Protein AF-A0A924QTZ5-F1 (afdb_monomer_lite)

Structure (mmCIF, N/CA/C/O backbone):
data_AF-A0A924QTZ5-F1
#
_entry.id   AF-A0A924QTZ5-F1
#
loop_
_atom_site.group_PDB
_atom_site.id
_atom_site.type_symbol
_atom_site.label_atom_id
_atom_site.label_alt_id
_atom_site.label_comp_id
_atom_site.label_asym_id
_atom_site.label_entity_id
_atom_site.label_seq_id
_atom_site.pdbx_PDB_ins_code
_atom_site.Cartn_x
_atom_site.Cartn_y
_atom_site.Cartn_z
_atom_site.occupancy
_atom_site.B_iso_or_equiv
_atom_site.auth_seq_id
_atom_site.auth_comp_id
_atom_site.auth_asym_id
_atom_site.auth_atom_id
_atom_site.pdbx_PDB_model_num
ATOM 1 N N . MET A 1 1 ? -1.347 14.045 -10.871 1.00 53.84 1 MET A N 1
ATOM 2 C CA . MET A 1 1 ? -0.012 13.520 -11.256 1.00 53.84 1 MET A CA 1
ATOM 3 C C . MET A 1 1 ? -0.160 12.417 -12.298 1.00 53.84 1 MET A C 1
ATOM 5 O O . MET A 1 1 ? -1.041 11.587 -12.145 1.00 53.84 1 MET A O 1
ATOM 9 N N . LYS A 1 2 ? 0.672 12.400 -13.352 1.00 69.69 2 LYS A N 1
ATOM 10 C CA . LYS A 1 2 ? 0.472 11.559 -14.556 1.00 69.69 2 LYS A CA 1
ATOM 11 C C . LYS A 1 2 ? 0.825 10.064 -14.384 1.00 69.69 2 LYS A C 1
ATOM 13 O O . LYS A 1 2 ? 0.527 9.287 -15.282 1.00 69.69 2 LYS A O 1
ATOM 18 N N . TYR A 1 3 ? 1.448 9.663 -13.266 1.00 88.00 3 TYR A N 1
ATOM 19 C CA . TYR A 1 3 ? 2.108 8.350 -13.149 1.00 88.00 3 TYR A CA 1
ATOM 20 C C . TYR A 1 3 ? 1.499 7.350 -12.149 1.00 88.00 3 TYR A C 1
ATOM 22 O O . TYR A 1 3 ? 2.017 6.245 -11.990 1.00 88.00 3 TYR A O 1
ATOM 30 N N . ALA A 1 4 ? 0.407 7.708 -11.468 1.00 91.81 4 ALA A N 1
ATOM 31 C CA . ALA A 1 4 ? -0.133 6.894 -10.376 1.00 91.81 4 ALA A CA 1
ATOM 32 C C . ALA A 1 4 ? -0.561 5.483 -10.834 1.00 91.81 4 ALA A C 1
ATOM 34 O O . ALA A 1 4 ? -0.272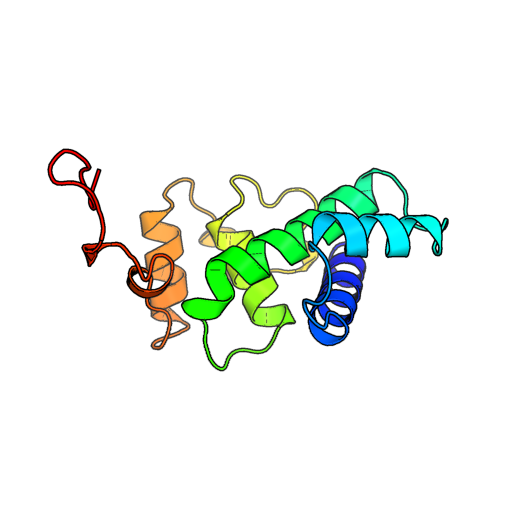 4.498 -10.155 1.00 91.81 4 ALA A O 1
ATOM 35 N N . HIS A 1 5 ? -1.153 5.364 -12.029 1.00 94.62 5 HIS A N 1
ATOM 36 C CA . HIS A 1 5 ? -1.505 4.068 -12.620 1.00 94.62 5 HIS A CA 1
ATOM 37 C C . HIS A 1 5 ? -0.277 3.209 -12.950 1.00 94.62 5 HIS A C 1
ATOM 39 O O . HIS A 1 5 ? -0.320 1.995 -12.767 1.00 94.62 5 HIS A O 1
ATOM 45 N N . GLN A 1 6 ? 0.835 3.805 -13.395 1.00 95.19 6 GLN A N 1
ATOM 46 C CA . GLN A 1 6 ? 2.077 3.070 -13.656 1.00 95.19 6 GLN A CA 1
ATOM 47 C C . GLN A 1 6 ? 2.694 2.542 -12.357 1.00 95.19 6 GLN A C 1
ATOM 49 O O . GLN A 1 6 ? 3.236 1.433 -12.346 1.00 95.19 6 GLN A O 1
ATOM 54 N N . TYR A 1 7 ? 2.602 3.309 -11.265 1.00 95.81 7 TYR A N 1
ATOM 55 C CA . TYR A 1 7 ? 3.030 2.851 -9.942 1.00 95.81 7 TYR A CA 1
ATOM 56 C C . TYR A 1 7 ? 2.182 1.673 -9.471 1.00 95.81 7 TYR A C 1
ATOM 58 O O . TYR A 1 7 ? 2.744 0.654 -9.076 1.00 95.81 7 TYR A O 1
ATOM 66 N N . LEU A 1 8 ? 0.855 1.779 -9.601 1.00 97.31 8 LEU A N 1
ATOM 67 C CA . LEU A 1 8 ? -0.088 0.714 -9.256 1.00 97.31 8 LEU A CA 1
ATOM 68 C C . LEU A 1 8 ? 0.167 -0.558 -10.068 1.00 97.31 8 LEU A C 1
ATOM 70 O O . LEU A 1 8 ? 0.307 -1.635 -9.494 1.00 97.31 8 LEU A O 1
ATOM 74 N N . SER A 1 9 ? 0.295 -0.432 -11.388 1.00 97.56 9 SER A N 1
ATOM 75 C CA . SER A 1 9 ? 0.571 -1.562 -12.279 1.00 97.56 9 SER A CA 1
ATOM 76 C C . SER A 1 9 ? 1.917 -2.220 -11.960 1.00 97.56 9 SER A C 1
ATOM 78 O O . SER A 1 9 ? 1.999 -3.442 -11.859 1.00 97.56 9 SER A O 1
ATOM 80 N N . THR A 1 10 ? 2.969 -1.426 -11.721 1.00 98.00 10 THR A N 1
ATOM 81 C CA . THR A 1 10 ? 4.281 -1.977 -11.352 1.00 98.00 10 THR A CA 1
ATOM 82 C C . THR A 1 10 ? 4.221 -2.694 -10.002 1.00 98.00 10 THR A C 1
ATOM 84 O O . THR A 1 10 ? 4.714 -3.812 -9.899 1.00 98.00 10 THR A O 1
ATOM 87 N N . ALA A 1 11 ? 3.609 -2.086 -8.982 1.00 98.38 11 ALA A N 1
ATOM 88 C CA . ALA A 1 11 ? 3.463 -2.700 -7.663 1.00 98.38 11 ALA A CA 1
ATOM 89 C C . ALA A 1 11 ? 2.651 -4.001 -7.728 1.00 98.38 11 ALA A C 1
ATOM 91 O O . ALA A 1 11 ? 3.064 -5.003 -7.156 1.00 98.38 11 ALA A O 1
ATOM 92 N N . THR A 1 12 ? 1.560 -4.011 -8.499 1.00 98.44 12 THR A N 1
ATOM 93 C CA . THR A 1 12 ? 0.728 -5.201 -8.729 1.00 98.44 12 THR A CA 1
ATOM 94 C C . THR A 1 12 ? 1.553 -6.345 -9.314 1.00 98.44 12 THR A C 1
ATOM 96 O O . THR A 1 12 ? 1.560 -7.441 -8.762 1.00 98.44 12 THR A O 1
ATOM 99 N N . ASN A 1 13 ? 2.324 -6.080 -10.374 1.00 98.38 13 ASN A N 1
ATOM 100 C CA . ASN A 1 13 ? 3.187 -7.092 -10.989 1.00 98.38 13 ASN A CA 1
ATOM 101 C C . ASN A 1 13 ? 4.253 -7.616 -10.017 1.00 98.38 13 ASN A C 1
ATOM 103 O O . ASN A 1 13 ? 4.540 -8.809 -10.006 1.00 98.38 13 ASN A O 1
ATOM 107 N N . LEU A 1 14 ? 4.830 -6.733 -9.197 1.00 98.38 14 LEU A N 1
ATOM 108 C CA . LEU A 1 14 ? 5.825 -7.109 -8.192 1.00 98.38 14 LEU A CA 1
ATOM 109 C C . LEU A 1 14 ? 5.232 -7.987 -7.091 1.00 98.38 14 LEU A C 1
ATOM 111 O O . LEU A 1 14 ? 5.860 -8.964 -6.709 1.00 98.38 14 LEU A O 1
ATOM 115 N N . ILE A 1 15 ? 4.034 -7.665 -6.602 1.00 98.12 15 ILE A N 1
ATOM 116 C CA . ILE A 1 15 ? 3.330 -8.466 -5.592 1.00 98.12 15 ILE A CA 1
ATOM 117 C C . ILE A 1 15 ? 2.986 -9.851 -6.144 1.00 98.12 15 ILE A C 1
ATOM 119 O O . ILE A 1 15 ? 3.208 -10.844 -5.461 1.00 98.12 15 ILE A O 1
ATOM 123 N N . VAL A 1 16 ? 2.487 -9.926 -7.383 1.00 97.50 16 VAL A N 1
ATOM 124 C CA . VAL A 1 16 ? 2.145 -11.200 -8.039 1.00 97.50 16 VAL A CA 1
ATOM 125 C C . VAL A 1 16 ? 3.387 -12.066 -8.276 1.00 97.50 16 VAL A C 1
ATOM 127 O O . VAL A 1 16 ? 3.316 -13.284 -8.156 1.00 97.50 16 VAL A O 1
ATOM 130 N N . ALA A 1 17 ? 4.526 -11.453 -8.607 1.00 97.69 17 ALA A N 1
ATOM 131 C CA . ALA A 1 17 ? 5.776 -12.163 -8.876 1.00 97.69 17 ALA A CA 1
ATOM 132 C C . ALA A 1 17 ? 6.612 -12.471 -7.619 1.00 97.69 17 ALA A C 1
ATOM 134 O O . ALA A 1 17 ? 7.629 -13.157 -7.725 1.00 97.69 17 ALA A O 1
ATOM 135 N N . TYR A 1 18 ? 6.251 -11.933 -6.453 1.00 97.81 18 TYR A N 1
ATOM 136 C CA . TYR A 1 18 ? 7.016 -12.113 -5.224 1.00 97.81 18 TYR A CA 1
ATOM 137 C C . TYR A 1 18 ? 6.682 -13.449 -4.556 1.00 97.81 18 TYR A C 1
ATOM 139 O O . TYR A 1 18 ? 5.545 -13.704 -4.170 1.00 97.81 18 TYR A O 1
ATOM 147 N N . ASP A 1 19 ? 7.701 -14.286 -4.378 1.00 96.06 19 ASP A N 1
ATOM 148 C CA . ASP A 1 19 ? 7.580 -15.652 -3.855 1.00 96.06 19 ASP A CA 1
ATOM 149 C C . ASP A 1 19 ? 7.856 -15.777 -2.345 1.00 96.06 19 ASP A C 1
ATOM 151 O O . ASP A 1 19 ? 7.762 -16.864 -1.780 1.00 96.06 19 ASP A O 1
ATOM 155 N N . GLY A 1 20 ? 8.219 -14.678 -1.677 1.00 95.38 20 GLY A N 1
ATOM 156 C CA . GLY A 1 20 ? 8.520 -14.675 -0.245 1.00 95.38 20 GLY A CA 1
ATOM 157 C C . GLY A 1 20 ? 9.869 -15.288 0.150 1.00 95.38 20 GLY A C 1
ATOM 158 O O . GLY A 1 20 ? 10.169 -15.340 1.342 1.00 95.38 20 GLY A O 1
ATOM 159 N N . THR A 1 21 ? 10.714 -15.713 -0.797 1.00 97.06 21 THR A N 1
ATOM 160 C CA . THR A 1 21 ? 12.004 -16.378 -0.498 1.00 97.06 21 THR A CA 1
ATOM 161 C C . THR A 1 21 ? 13.039 -15.454 0.148 1.00 97.06 21 THR A C 1
ATOM 163 O O . THR A 1 21 ? 13.971 -15.911 0.812 1.00 97.06 21 THR A O 1
ATOM 166 N N . MET A 1 22 ? 12.881 -14.141 -0.018 1.00 97.31 22 MET A N 1
ATOM 167 C CA . MET A 1 22 ? 13.714 -13.121 0.613 1.00 97.31 22 MET A CA 1
ATOM 168 C C . MET A 1 22 ? 12.870 -11.958 1.122 1.00 97.31 22 MET A C 1
ATOM 170 O O . MET A 1 22 ? 11.772 -11.755 0.612 1.00 97.31 22 MET A O 1
ATOM 174 N N . PRO A 1 23 ? 13.371 -11.125 2.054 1.00 97.38 23 PRO A N 1
ATOM 175 C CA . PRO A 1 23 ? 12.638 -9.951 2.517 1.00 97.38 23 PRO A CA 1
ATOM 176 C C . PRO A 1 23 ? 12.207 -9.037 1.362 1.00 97.38 23 PRO A C 1
ATOM 178 O O . PRO A 1 23 ? 13.000 -8.758 0.459 1.00 97.38 23 PRO A O 1
ATOM 181 N N . LEU A 1 24 ? 10.976 -8.518 1.424 1.00 97.25 24 LEU A N 1
ATOM 182 C CA . LEU A 1 24 ? 10.401 -7.643 0.394 1.00 97.25 24 LEU A CA 1
ATOM 183 C C . LEU A 1 24 ? 11.319 -6.456 0.057 1.00 97.25 24 LEU A C 1
ATOM 185 O O . LEU A 1 24 ? 11.504 -6.118 -1.108 1.00 97.25 24 LEU A O 1
ATOM 189 N N . SER A 1 25 ? 11.951 -5.847 1.063 1.00 96.88 25 SER A N 1
ATOM 190 C CA . SER A 1 25 ? 12.898 -4.740 0.874 1.00 96.88 25 SER A CA 1
ATOM 191 C C . SER A 1 25 ? 14.094 -5.123 -0.005 1.00 96.88 25 SER A C 1
ATOM 193 O O . SER A 1 25 ? 14.513 -4.335 -0.858 1.00 96.88 25 SER A O 1
ATOM 195 N N . ASN A 1 26 ? 14.618 -6.342 0.153 1.00 98.12 26 ASN A N 1
ATOM 196 C CA . ASN A 1 26 ? 15.719 -6.863 -0.652 1.00 98.12 26 ASN A CA 1
ATOM 197 C C . ASN A 1 26 ? 15.256 -7.171 -2.077 1.00 98.12 26 ASN A C 1
ATOM 199 O O . ASN A 1 26 ? 15.944 -6.788 -3.025 1.00 98.12 26 ASN A O 1
ATOM 203 N N . TYR A 1 27 ? 14.081 -7.785 -2.224 1.00 98.50 27 TYR A N 1
ATOM 204 C CA . TYR A 1 27 ? 13.461 -8.047 -3.523 1.00 98.50 27 TYR A CA 1
ATOM 205 C C . TYR A 1 27 ? 13.268 -6.752 -4.329 1.00 98.50 27 TYR A C 1
ATOM 207 O O . TYR A 1 27 ? 13.762 -6.629 -5.453 1.00 98.50 27 TYR A O 1
ATOM 215 N N . LEU A 1 28 ? 12.656 -5.730 -3.722 1.00 98.31 28 LEU A N 1
ATOM 216 C CA . LEU A 1 28 ? 12.446 -4.424 -4.353 1.00 98.31 28 LEU A CA 1
ATOM 217 C C . LEU A 1 28 ? 13.774 -3.748 -4.717 1.00 98.31 28 LEU A C 1
ATOM 219 O O . LEU A 1 28 ? 13.921 -3.207 -5.817 1.00 98.31 28 LEU A O 1
ATOM 223 N N . LYS A 1 29 ? 14.774 -3.812 -3.829 1.00 98.06 29 LYS A N 1
ATOM 224 C CA . LYS A 1 29 ? 16.116 -3.276 -4.097 1.00 98.06 29 LYS A CA 1
ATOM 225 C C . LYS A 1 29 ? 16.750 -3.933 -5.326 1.00 98.06 29 LYS A C 1
ATOM 227 O O . LYS A 1 29 ? 17.302 -3.217 -6.163 1.00 98.06 29 LYS A O 1
ATOM 232 N N . GLN A 1 30 ? 16.666 -5.259 -5.450 1.00 98.06 30 GLN A N 1
ATOM 233 C CA . GLN A 1 30 ? 17.180 -5.989 -6.614 1.00 98.06 30 GLN A CA 1
ATOM 234 C C . GLN A 1 30 ? 16.417 -5.617 -7.890 1.00 98.06 30 GLN A C 1
ATOM 236 O O . GLN A 1 30 ? 17.042 -5.294 -8.903 1.00 98.06 30 GLN A O 1
ATOM 241 N N . TYR A 1 31 ? 15.084 -5.547 -7.825 1.00 98.25 31 TYR A N 1
ATOM 242 C CA . TYR A 1 31 ? 14.257 -5.145 -8.961 1.00 98.25 31 TYR A CA 1
ATOM 243 C C . TYR A 1 31 ? 14.623 -3.746 -9.482 1.00 98.25 31 TYR A C 1
ATOM 245 O O . TYR A 1 31 ? 14.877 -3.575 -10.677 1.00 98.25 31 TYR A O 1
ATOM 253 N N . PHE A 1 32 ? 14.729 -2.742 -8.605 1.00 98.38 32 PHE A N 1
ATOM 254 C CA . PHE A 1 32 ? 15.110 -1.384 -9.017 1.00 98.38 32 PHE A CA 1
ATOM 255 C C . PHE A 1 32 ? 16.570 -1.282 -9.472 1.00 98.38 32 PHE A C 1
ATOM 257 O O . PHE A 1 32 ? 16.904 -0.425 -10.293 1.00 98.38 32 PHE A O 1
ATOM 264 N N . ALA A 1 33 ? 17.455 -2.144 -8.963 1.00 97.94 33 ALA A N 1
ATOM 265 C CA . ALA A 1 33 ? 18.828 -2.214 -9.441 1.00 97.94 33 ALA A CA 1
ATOM 266 C C . ALA A 1 33 ? 18.901 -2.729 -10.886 1.00 97.94 33 ALA A C 1
ATOM 268 O O . ALA A 1 33 ? 19.688 -2.173 -11.655 1.00 97.94 33 ALA A O 1
ATOM 269 N N . ALA A 1 34 ? 18.071 -3.708 -11.256 1.00 97.81 34 ALA A N 1
ATOM 270 C CA . ALA A 1 34 ? 17.965 -4.218 -12.624 1.00 97.81 34 ALA A CA 1
ATOM 271 C C . ALA A 1 34 ? 17.236 -3.242 -13.572 1.00 97.81 34 ALA A C 1
ATOM 273 O O . ALA A 1 34 ? 17.581 -3.141 -14.746 1.00 97.81 34 ALA A O 1
ATOM 274 N N . HIS A 1 35 ? 16.279 -2.457 -13.065 1.00 97.38 35 HIS A N 1
ATOM 275 C CA . HIS A 1 35 ? 15.447 -1.556 -13.869 1.00 97.38 35 HIS A CA 1
ATOM 276 C C . HIS A 1 35 ? 15.765 -0.078 -13.598 1.00 97.38 35 HIS A C 1
ATOM 278 O O . HIS A 1 35 ? 15.049 0.618 -12.875 1.00 97.38 35 HIS A O 1
ATOM 284 N N . LYS A 1 36 ? 16.822 0.446 -14.232 1.00 95.12 36 LYS A N 1
ATOM 285 C CA . LYS A 1 36 ? 17.315 1.821 -14.000 1.00 95.12 36 LYS A CA 1
ATOM 286 C C . LYS A 1 36 ? 16.361 2.951 -14.420 1.00 95.12 36 LYS A C 1
ATOM 288 O O . LYS A 1 36 ? 16.619 4.097 -14.073 1.00 95.12 36 LYS A O 1
ATOM 293 N N . LYS A 1 37 ? 15.256 2.640 -15.111 1.00 95.50 37 LYS A N 1
ATOM 294 C CA . LYS A 1 37 ? 14.232 3.613 -15.535 1.00 95.50 37 LYS A CA 1
ATOM 295 C C . LYS A 1 37 ? 13.487 4.283 -14.374 1.00 95.50 37 LYS A C 1
ATOM 297 O O . LYS A 1 37 ? 12.948 5.364 -14.558 1.00 95.50 37 LYS A O 1
ATOM 302 N N . TYR A 1 38 ? 13.435 3.642 -13.204 1.00 96.19 38 TYR A N 1
ATOM 303 C CA . TYR A 1 38 ? 12.693 4.157 -12.054 1.00 96.19 38 TYR A CA 1
ATOM 304 C C . TYR A 1 38 ? 13.520 5.194 -11.292 1.00 96.19 38 TYR A C 1
ATOM 306 O O . TYR A 1 38 ? 14.576 4.865 -10.729 1.00 96.19 38 TYR A O 1
ATOM 314 N N . GLY A 1 39 ? 13.018 6.428 -11.241 1.00 95.88 39 GLY A N 1
ATOM 315 C CA . GLY A 1 39 ? 13.586 7.509 -10.439 1.00 95.88 39 GLY A CA 1
ATOM 316 C C . GLY A 1 39 ? 13.290 7.347 -8.944 1.00 95.88 39 GLY A C 1
ATOM 317 O O . GLY A 1 39 ? 12.555 6.451 -8.529 1.00 95.88 39 GLY A O 1
ATOM 318 N N . GLY A 1 40 ? 13.846 8.228 -8.107 1.00 95.75 40 GLY A N 1
ATOM 319 C CA . GLY A 1 40 ? 13.640 8.171 -6.650 1.00 95.75 40 GLY A CA 1
ATOM 320 C C . GLY A 1 40 ? 12.163 8.246 -6.242 1.00 95.75 40 GLY A C 1
ATOM 321 O O . GLY A 1 40 ? 11.723 7.482 -5.383 1.00 95.75 40 GLY A O 1
ATOM 322 N N . LYS A 1 41 ? 11.383 9.104 -6.914 1.00 93.44 41 LYS A N 1
ATOM 323 C CA . LYS A 1 41 ? 9.938 9.253 -6.684 1.00 93.44 41 LYS A CA 1
ATOM 324 C C . LYS A 1 41 ? 9.167 7.976 -7.033 1.00 93.44 41 LYS A C 1
ATOM 326 O O . LYS A 1 41 ? 8.372 7.510 -6.223 1.00 93.44 41 LYS A O 1
ATOM 331 N N . ASP A 1 42 ? 9.467 7.364 -8.177 1.00 95.62 42 ASP A N 1
ATOM 332 C CA . ASP A 1 42 ? 8.813 6.123 -8.608 1.00 95.62 42 ASP A CA 1
ATOM 333 C C . ASP A 1 42 ? 9.084 4.990 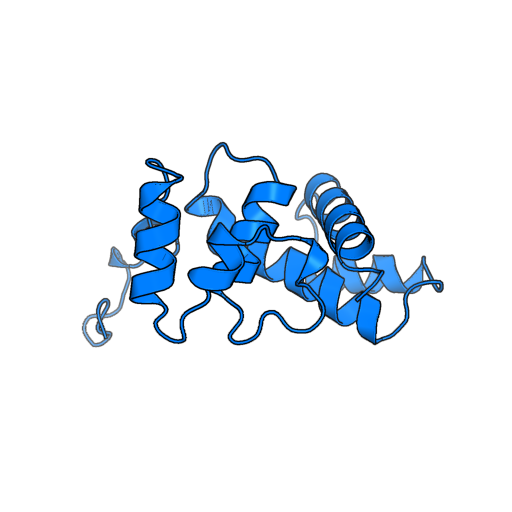-7.619 1.00 95.62 42 ASP A C 1
ATOM 335 O O . ASP A 1 42 ? 8.160 4.319 -7.168 1.00 95.62 42 ASP A O 1
ATOM 339 N N . ARG A 1 43 ? 10.353 4.816 -7.222 1.00 97.12 43 ARG A N 1
ATOM 340 C CA . ARG A 1 43 ? 10.750 3.790 -6.246 1.00 97.12 43 ARG A CA 1
ATOM 341 C C . ARG A 1 43 ? 10.031 3.981 -4.917 1.00 97.12 43 ARG A C 1
ATOM 343 O O . ARG A 1 43 ? 9.589 2.991 -4.338 1.00 97.12 43 ARG A O 1
ATOM 350 N N . LYS A 1 44 ? 9.888 5.229 -4.454 1.00 95.62 44 LYS A N 1
ATOM 351 C CA . LYS A 1 44 ? 9.146 5.563 -3.231 1.00 95.62 44 LYS A CA 1
ATOM 352 C C . LYS A 1 44 ? 7.681 5.134 -3.342 1.00 95.62 44 LYS A C 1
ATOM 354 O O . LYS A 1 44 ? 7.224 4.390 -2.481 1.00 95.62 44 LYS A O 1
ATOM 359 N N . HIS A 1 45 ? 6.966 5.537 -4.395 1.00 95.56 45 HIS A N 1
ATOM 360 C CA . HIS A 1 45 ? 5.547 5.188 -4.553 1.00 95.56 45 HIS A CA 1
ATOM 361 C C . HIS A 1 45 ? 5.319 3.690 -4.766 1.00 95.56 45 HIS A C 1
ATOM 363 O O . HIS A 1 45 ? 4.447 3.118 -4.123 1.00 95.56 45 HIS A O 1
ATOM 369 N N . ILE A 1 46 ? 6.123 3.035 -5.609 1.00 97.62 46 ILE A N 1
ATOM 370 C CA . ILE A 1 46 ? 5.998 1.593 -5.864 1.00 97.62 46 ILE A CA 1
ATOM 371 C C . ILE A 1 46 ? 6.262 0.800 -4.579 1.00 97.62 46 ILE A C 1
ATOM 373 O O . ILE A 1 46 ? 5.478 -0.076 -4.230 1.00 97.62 46 ILE A O 1
ATOM 377 N N . SER A 1 47 ? 7.326 1.135 -3.838 1.00 97.88 47 SER A N 1
ATOM 378 C CA . SER A 1 47 ? 7.629 0.459 -2.567 1.00 97.88 47 SER A CA 1
ATOM 379 C C . SER A 1 47 ? 6.531 0.683 -1.533 1.00 97.88 47 SER A C 1
ATOM 381 O O . SER A 1 47 ? 6.164 -0.248 -0.822 1.00 97.88 47 SER A O 1
ATOM 383 N N . HIS A 1 48 ? 5.987 1.902 -1.473 1.00 96.69 48 HIS A N 1
ATOM 384 C CA . HIS A 1 48 ? 4.863 2.236 -0.603 1.00 96.69 48 HIS A CA 1
ATOM 385 C C . HIS A 1 48 ? 3.614 1.415 -0.940 1.00 96.69 48 HIS A C 1
ATOM 387 O O . HIS A 1 48 ? 2.993 0.857 -0.044 1.00 96.69 48 HIS A O 1
ATOM 393 N N . PHE A 1 49 ? 3.288 1.263 -2.225 1.00 97.56 49 PHE A N 1
ATOM 394 C CA . PHE A 1 49 ? 2.153 0.454 -2.681 1.00 97.56 49 PHE A CA 1
ATOM 395 C C . PHE A 1 49 ? 2.322 -1.027 -2.325 1.00 97.56 49 PHE A C 1
ATOM 397 O O . PHE A 1 49 ? 1.385 -1.646 -1.822 1.00 97.56 49 PHE A O 1
ATOM 404 N N . CYS A 1 50 ? 3.528 -1.578 -2.496 1.00 98.19 50 CYS A N 1
ATOM 405 C CA . CYS A 1 50 ? 3.825 -2.931 -2.030 1.00 98.19 50 CYS A CA 1
ATOM 406 C C . CYS A 1 50 ? 3.663 -3.053 -0.507 1.00 98.19 50 CYS A C 1
ATOM 408 O O . CYS A 1 50 ? 3.085 -4.021 -0.022 1.00 98.19 50 CYS A O 1
ATOM 410 N N . PHE A 1 51 ? 4.141 -2.066 0.254 1.00 96.31 51 PHE A N 1
ATOM 411 C CA . PHE A 1 51 ? 4.043 -2.072 1.712 1.00 96.31 51 PHE A CA 1
ATOM 412 C C . PHE A 1 51 ? 2.589 -2.058 2.207 1.00 96.31 51 PHE A C 1
ATOM 414 O O . PHE A 1 51 ? 2.226 -2.891 3.038 1.00 96.31 51 PHE A O 1
ATOM 421 N N . VAL A 1 52 ? 1.743 -1.160 1.690 1.00 95.31 52 VAL A N 1
ATOM 422 C CA . V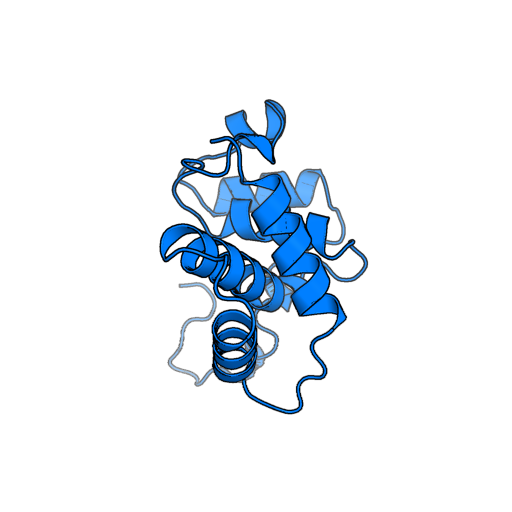AL A 1 52 ? 0.337 -1.076 2.131 1.00 95.31 52 VAL A CA 1
ATOM 423 C C . VAL A 1 52 ? -0.473 -2.314 1.746 1.00 95.31 52 VAL A C 1
ATOM 425 O O . VAL A 1 52 ? -1.342 -2.716 2.516 1.00 95.31 52 VAL A O 1
ATOM 428 N N . TYR A 1 53 ? -0.147 -2.976 0.628 1.00 96.56 53 TYR A N 1
ATOM 429 C CA . TYR A 1 53 ? -0.750 -4.263 0.271 1.00 96.56 53 TYR A CA 1
ATOM 430 C C . TYR A 1 53 ? -0.492 -5.326 1.346 1.00 96.56 53 TYR A C 1
ATOM 432 O O . TYR A 1 53 ? -1.434 -5.904 1.885 1.00 96.56 53 TYR A O 1
ATOM 440 N N . TYR A 1 54 ? 0.768 -5.563 1.723 1.00 93.56 54 TYR A N 1
ATOM 441 C CA . TYR A 1 54 ? 1.076 -6.577 2.742 1.00 93.56 54 TYR A CA 1
ATOM 442 C C . TYR A 1 54 ? 0.567 -6.194 4.132 1.00 93.56 54 TYR A C 1
ATOM 444 O O . TYR A 1 54 ? 0.328 -7.074 4.953 1.00 93.56 54 TYR A O 1
ATOM 452 N N . ARG A 1 55 ? 0.350 -4.900 4.391 1.00 90.50 55 ARG A N 1
ATOM 453 C CA . ARG A 1 55 ? -0.240 -4.422 5.644 1.00 90.50 55 ARG A CA 1
ATOM 454 C C . ARG A 1 55 ? -1.735 -4.733 5.768 1.00 90.50 55 ARG A C 1
ATOM 456 O O . ARG A 1 55 ? -2.201 -4.888 6.889 1.00 90.50 55 ARG A O 1
ATOM 463 N N . LEU A 1 56 ? -2.482 -4.782 4.661 1.00 91.44 56 LEU A N 1
ATOM 464 C CA . LEU A 1 56 ? -3.953 -4.850 4.688 1.00 91.44 56 LEU A CA 1
ATOM 465 C C . LEU A 1 56 ? -4.563 -6.049 3.963 1.00 91.44 56 LEU A C 1
ATOM 467 O O . LEU A 1 56 ? -5.742 -6.330 4.159 1.00 91.44 56 LEU A O 1
ATOM 471 N N . SER A 1 57 ? -3.783 -6.776 3.164 1.00 90.62 57 SER A N 1
ATOM 472 C CA . SER A 1 57 ? -4.264 -7.924 2.382 1.00 90.62 57 SER A CA 1
ATOM 473 C C . SER A 1 57 ? -4.980 -8.980 3.227 1.00 90.62 57 SER A C 1
ATOM 475 O O . SER A 1 57 ? -6.005 -9.492 2.790 1.00 90.62 57 SER A O 1
ATOM 477 N N . SER A 1 58 ? -4.540 -9.238 4.466 1.00 89.19 58 SER A N 1
ATOM 478 C CA . SER A 1 58 ? -5.212 -10.187 5.373 1.00 89.19 58 SER A CA 1
ATOM 479 C C . SER A 1 58 ? -6.637 -9.772 5.764 1.00 89.19 58 SER A C 1
ATOM 481 O O . SER A 1 58 ? -7.461 -10.625 6.100 1.00 89.19 58 SER A O 1
ATOM 483 N N . ALA A 1 59 ? -6.937 -8.473 5.728 1.00 89.75 59 ALA A N 1
ATOM 484 C CA . ALA A 1 59 ? -8.256 -7.909 6.006 1.00 89.75 59 ALA A CA 1
ATOM 485 C C . ALA A 1 59 ? -9.122 -7.729 4.763 1.00 89.75 59 ALA A C 1
ATOM 487 O O . ALA A 1 59 ? -10.317 -7.478 4.891 1.00 89.75 59 ALA A O 1
ATOM 488 N N . LEU A 1 60 ? -8.537 -7.885 3.578 1.00 89.88 60 LEU A N 1
ATOM 489 C CA . LEU A 1 60 ? -9.171 -7.682 2.276 1.00 89.88 60 LEU A CA 1
ATOM 490 C C . LEU A 1 60 ? -9.113 -8.965 1.430 1.00 89.88 60 LEU A C 1
ATOM 492 O O . LEU A 1 60 ? -9.001 -8.921 0.205 1.00 89.88 60 LEU A O 1
ATOM 496 N N . ASN A 1 61 ? -9.179 -10.123 2.093 1.00 84.00 61 ASN A N 1
ATOM 497 C CA . ASN A 1 61 ? -9.110 -11.426 1.438 1.00 84.00 61 ASN A CA 1
ATOM 498 C C . ASN A 1 61 ? -10.184 -11.555 0.347 1.00 84.00 61 ASN A C 1
ATOM 500 O O . ASN A 1 61 ? -11.374 -11.358 0.596 1.00 84.00 61 ASN A O 1
ATOM 504 N N . GLY A 1 62 ? -9.750 -11.938 -0.855 1.00 86.62 62 GLY A N 1
ATOM 505 C CA . GLY A 1 62 ? -10.620 -12.149 -2.015 1.00 86.62 62 GLY A CA 1
ATOM 506 C C . GLY A 1 62 ? -10.735 -10.956 -2.966 1.00 86.62 62 GLY A C 1
ATOM 507 O O . GLY A 1 62 ? -11.319 -11.122 -4.034 1.00 86.62 62 GLY A O 1
ATOM 508 N N . LEU A 1 63 ? -10.165 -9.793 -2.632 1.00 92.81 63 LEU A N 1
ATOM 509 C CA . LEU A 1 63 ? -10.064 -8.670 -3.568 1.00 92.81 63 LEU A CA 1
ATOM 510 C C . LEU A 1 63 ? -8.868 -8.818 -4.510 1.00 92.81 63 LEU A C 1
ATOM 512 O O . LEU A 1 63 ? -7.8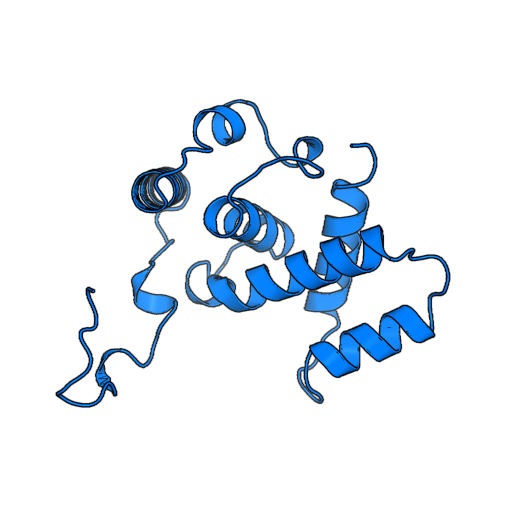83 -9.501 -4.210 1.00 92.81 63 LEU A O 1
ATOM 516 N N . ALA A 1 64 ? -8.941 -8.138 -5.654 1.00 95.12 64 ALA A N 1
ATOM 517 C CA . ALA A 1 64 ? -7.808 -8.048 -6.562 1.00 95.12 64 ALA A CA 1
ATOM 518 C C . ALA A 1 64 ? -6.635 -7.298 -5.902 1.00 95.12 64 ALA A C 1
ATOM 520 O O . ALA A 1 64 ? -6.807 -6.485 -4.988 1.00 95.12 64 ALA A O 1
ATOM 521 N N . VAL A 1 65 ? -5.412 -7.572 -6.361 1.00 96.94 65 VAL A N 1
ATOM 522 C CA . VAL A 1 65 ? -4.196 -6.967 -5.792 1.00 96.94 65 VAL A CA 1
ATOM 523 C C . VAL A 1 65 ? -4.217 -5.445 -5.934 1.00 96.94 65 VAL A C 1
ATOM 525 O O . VAL A 1 65 ? -3.892 -4.732 -4.988 1.00 96.94 65 VAL A O 1
ATOM 528 N N . ASP A 1 66 ? -4.620 -4.937 -7.094 1.00 96.62 66 ASP A N 1
ATOM 529 C CA . ASP A 1 66 ? -4.677 -3.504 -7.374 1.00 96.62 66 ASP A CA 1
ATOM 530 C C . ASP A 1 66 ? -5.757 -2.790 -6.548 1.00 96.62 66 ASP A C 1
ATOM 532 O O . ASP A 1 66 ? -5.515 -1.701 -6.025 1.00 96.62 66 ASP A O 1
ATOM 536 N N . GLU A 1 67 ? -6.915 -3.420 -6.368 1.00 95.56 67 GLU A N 1
ATOM 537 C CA . GLU A 1 67 ? -7.984 -2.953 -5.484 1.00 95.56 67 GLU A CA 1
ATOM 538 C C . GLU A 1 67 ? -7.525 -2.911 -4.020 1.00 95.56 67 GLU A C 1
ATOM 540 O O . GLU A 1 67 ? -7.665 -1.886 -3.350 1.00 95.56 67 GLU A O 1
ATOM 545 N N . THR A 1 68 ? -6.859 -3.970 -3.557 1.00 96.00 68 THR A N 1
ATOM 546 C CA . THR A 1 68 ? -6.254 -4.034 -2.218 1.00 96.00 68 THR A CA 1
ATOM 547 C C . THR A 1 68 ? -5.234 -2.912 -2.009 1.00 96.00 68 THR A C 1
ATOM 549 O O . THR A 1 68 ? -5.229 -2.266 -0.959 1.00 96.00 68 THR A O 1
ATOM 552 N N . ILE A 1 69 ? -4.389 -2.630 -3.010 1.00 97.06 69 ILE A N 1
ATOM 553 C CA . ILE A 1 69 ? -3.441 -1.507 -2.958 1.00 97.06 69 ILE A CA 1
ATOM 554 C C . ILE A 1 69 ? -4.194 -0.179 -2.854 1.00 97.06 69 ILE A C 1
ATOM 556 O O . ILE A 1 69 ? -3.830 0.636 -2.011 1.00 97.06 69 ILE A O 1
ATOM 560 N N . LYS A 1 70 ? -5.228 0.060 -3.672 1.00 95.94 70 LYS A N 1
ATOM 561 C CA . LYS A 1 70 ? -6.002 1.316 -3.633 1.00 95.94 70 LYS A CA 1
ATOM 562 C C . LYS A 1 70 ? -6.636 1.544 -2.263 1.00 95.94 70 LYS A C 1
ATOM 564 O O . LYS A 1 70 ? -6.452 2.618 -1.693 1.00 95.94 70 LYS A O 1
ATOM 569 N N . ILE A 1 71 ? -7.305 0.531 -1.711 1.00 95.56 71 ILE A N 1
ATOM 570 C CA . ILE A 1 71 ? -7.885 0.596 -0.362 1.00 95.56 71 ILE A CA 1
ATOM 571 C C . ILE A 1 71 ? -6.785 0.854 0.668 1.00 95.56 71 ILE A C 1
ATOM 573 O O . ILE A 1 71 ? -6.934 1.698 1.552 1.00 95.56 71 ILE A O 1
ATOM 577 N N . GLY A 1 72 ? -5.648 0.170 0.541 1.00 94.75 72 GLY A N 1
ATOM 578 C CA . GLY A 1 72 ? -4.569 0.337 1.497 1.00 94.75 72 GLY A CA 1
ATOM 579 C C . GLY A 1 72 ? -3.909 1.702 1.458 1.00 94.75 72 GLY A C 1
ATO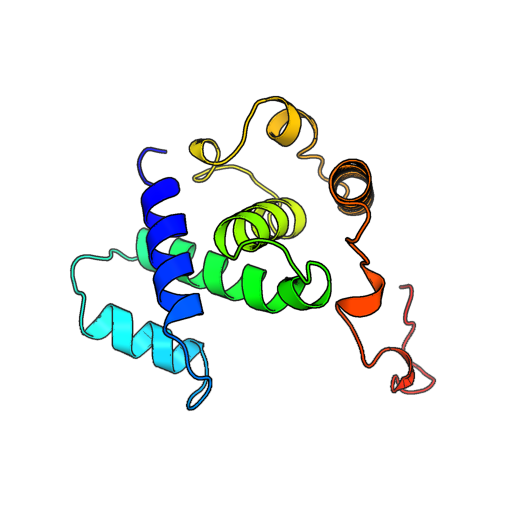M 580 O O . GLY A 1 72 ? -3.635 2.281 2.507 1.00 94.75 72 GLY A O 1
ATOM 581 N N . VAL A 1 73 ? -3.737 2.260 0.267 1.00 95.38 73 VAL A N 1
ATOM 582 C CA . VAL A 1 73 ? -3.306 3.642 0.071 1.00 95.38 73 VAL A CA 1
ATOM 583 C C . VAL A 1 73 ? -4.319 4.616 0.679 1.00 95.38 73 VAL A C 1
ATOM 585 O O . VAL A 1 73 ? -3.910 5.534 1.380 1.00 95.38 73 VAL A O 1
ATOM 588 N N . PHE A 1 74 ? -5.620 4.401 0.470 1.00 95.56 74 PHE A N 1
ATOM 589 C CA . PHE A 1 74 ? -6.676 5.243 1.036 1.00 95.56 74 PHE A CA 1
ATOM 590 C C . PHE A 1 74 ? -6.667 5.263 2.572 1.00 95.56 74 PHE A C 1
ATOM 592 O O . PHE A 1 74 ? -6.802 6.324 3.179 1.00 95.56 74 PHE A O 1
ATOM 599 N N . ILE A 1 75 ? -6.463 4.110 3.215 1.00 93.50 75 ILE A N 1
ATOM 600 C CA . ILE A 1 75 ? -6.450 3.996 4.682 1.00 93.50 75 ILE A CA 1
ATOM 601 C C . ILE A 1 75 ? -5.122 4.485 5.284 1.00 93.50 75 ILE A C 1
ATOM 603 O O . ILE A 1 75 ? -5.120 5.092 6.353 1.00 93.50 75 ILE A O 1
ATOM 607 N N . CYS A 1 76 ? -3.986 4.210 4.633 1.00 91.38 76 CYS A N 1
ATOM 608 C CA . CYS A 1 76 ? -2.652 4.405 5.218 1.00 91.38 76 CYS A CA 1
ATOM 609 C C . CYS A 1 76 ? -1.960 5.723 4.833 1.00 91.38 76 CYS A C 1
ATOM 611 O O . CYS A 1 76 ? -0.826 5.940 5.264 1.00 91.38 76 CYS A O 1
ATOM 613 N N . ASN A 1 77 ? -2.593 6.588 4.035 1.00 91.69 77 ASN A N 1
ATOM 614 C CA . ASN A 1 77 ? -2.005 7.863 3.617 1.00 91.69 77 ASN A CA 1
ATOM 615 C C . ASN A 1 77 ? -2.813 9.047 4.132 1.00 91.69 77 ASN A C 1
ATOM 617 O O . ASN A 1 77 ? -4.025 9.092 3.964 1.00 91.69 77 ASN A O 1
ATOM 621 N N . ASP A 1 78 ? -2.141 10.055 4.675 1.00 88.62 78 ASP A N 1
ATOM 622 C CA . ASP A 1 78 ? -2.818 11.279 5.115 1.00 88.62 78 ASP A CA 1
ATOM 623 C C . ASP A 1 78 ? -3.216 12.164 3.933 1.00 88.62 78 ASP A C 1
ATOM 625 O O . ASP A 1 78 ? -4.272 12.791 3.949 1.00 88.62 78 ASP A O 1
ATOM 629 N N . THR A 1 79 ? -2.411 12.167 2.868 1.00 85.94 79 THR A N 1
ATOM 630 C CA . THR A 1 79 ? -2.647 12.978 1.673 1.00 85.94 79 THR A CA 1
ATOM 631 C C . THR A 1 79 ? -2.863 12.114 0.436 1.00 85.94 79 THR A C 1
ATOM 633 O O . THR A 1 79 ? -2.210 11.088 0.230 1.00 85.94 79 THR A O 1
ATOM 636 N N . ILE A 1 80 ? -3.777 12.574 -0.419 1.00 86.88 80 ILE A N 1
ATOM 637 C CA . ILE A 1 80 ? -4.029 12.010 -1.751 1.00 86.88 80 ILE A CA 1
ATOM 638 C C . ILE A 1 80 ? -3.113 12.625 -2.826 1.00 86.88 80 ILE A C 1
ATOM 640 O O . ILE A 1 80 ? -3.174 12.281 -4.012 1.00 86.88 80 ILE A O 1
ATOM 644 N N . GLU A 1 81 ? -2.250 13.563 -2.428 1.00 79.56 81 GLU A N 1
ATOM 645 C CA . GLU A 1 81 ? -1.277 14.178 -3.322 1.00 79.56 81 GLU A CA 1
ATOM 646 C C . GLU A 1 81 ? -0.476 13.089 -4.038 1.00 79.56 81 GLU A C 1
ATOM 648 O O . GLU A 1 81 ? -0.179 12.037 -3.480 1.00 79.56 81 GLU A O 1
ATOM 653 N N . ASP A 1 82 ? -0.162 13.322 -5.311 1.00 82.31 82 ASP A N 1
ATOM 654 C CA . ASP A 1 82 ? 0.566 12.384 -6.167 1.00 82.31 82 ASP A CA 1
ATOM 655 C C . ASP A 1 82 ? -0.187 11.118 -6.640 1.00 82.31 82 ASP A C 1
ATOM 657 O O . ASP A 1 82 ? 0.268 10.471 -7.589 1.00 82.31 82 ASP A O 1
ATOM 661 N N . ILE A 1 83 ? -1.368 10.813 -6.095 1.00 88.12 83 ILE A N 1
ATOM 662 C CA . ILE A 1 83 ? -2.127 9.580 -6.398 1.00 88.12 83 ILE A CA 1
ATOM 663 C C . ILE A 1 83 ? -3.603 9.806 -6.753 1.00 88.12 83 ILE A C 1
ATOM 665 O O . ILE A 1 83 ? -4.306 8.836 -7.022 1.00 88.12 83 ILE A O 1
ATOM 669 N N . THR A 1 84 ? -4.055 11.062 -6.834 1.00 87.88 84 THR A N 1
ATOM 670 C CA . THR A 1 84 ? -5.451 11.433 -7.145 1.00 87.88 84 THR A CA 1
ATOM 671 C C . THR A 1 84 ? -6.049 10.713 -8.352 1.00 87.88 84 THR A C 1
ATOM 673 O O . THR A 1 84 ? -7.214 10.357 -8.324 1.00 87.88 84 THR A O 1
ATOM 676 N N . GLY A 1 85 ? -5.253 10.429 -9.389 1.00 89.56 85 GLY A N 1
ATOM 677 C CA . GLY A 1 85 ? -5.732 9.734 -10.589 1.00 89.56 85 GLY A CA 1
ATOM 678 C C . GLY A 1 85 ? -6.201 8.291 -10.364 1.00 89.56 85 GLY A C 1
ATOM 679 O O . GLY A 1 85 ? -6.784 7.713 -11.269 1.00 89.56 85 GLY A O 1
ATOM 680 N N . LEU A 1 86 ? -5.946 7.692 -9.195 1.00 92.81 86 LEU A N 1
ATOM 681 C CA . LEU A 1 86 ? -6.383 6.328 -8.877 1.00 92.81 86 LEU A CA 1
ATOM 682 C C . LEU A 1 86 ? -7.806 6.241 -8.317 1.00 92.81 86 LEU A C 1
ATOM 684 O O . LEU A 1 86 ? -8.327 5.127 -8.219 1.00 92.81 86 LEU A O 1
ATOM 688 N N . PHE A 1 87 ? -8.391 7.375 -7.931 1.00 94.25 87 PHE A N 1
ATOM 689 C CA . PHE A 1 87 ? -9.614 7.455 -7.141 1.00 94.25 87 PHE A CA 1
ATOM 690 C C . PHE A 1 87 ? -10.657 8.316 -7.857 1.00 94.25 87 PHE A C 1
ATOM 692 O O . PHE A 1 87 ? -10.310 9.311 -8.491 1.00 94.25 87 PHE A O 1
ATOM 699 N N . ASP A 1 88 ? -11.922 7.913 -7.762 1.00 93.94 88 ASP A N 1
ATOM 700 C CA . ASP A 1 88 ? -13.055 8.730 -8.200 1.00 93.94 88 ASP A CA 1
ATOM 701 C C . ASP A 1 88 ? -13.457 9.755 -7.124 1.00 93.94 88 ASP A C 1
ATOM 703 O O . ASP A 1 88 ? -12.927 9.755 -6.008 1.00 93.94 88 ASP A O 1
ATOM 707 N N . ASP A 1 89 ? -14.412 10.623 -7.460 1.00 94.38 89 ASP A N 1
ATOM 708 C CA . ASP A 1 89 ? -14.868 11.705 -6.584 1.00 94.38 89 ASP A CA 1
ATOM 709 C C . ASP A 1 89 ? -15.417 11.194 -5.242 1.00 94.38 89 ASP A C 1
ATOM 711 O O . ASP A 1 89 ? -15.154 11.804 -4.208 1.00 94.38 89 ASP A O 1
ATOM 715 N N . ASN A 1 90 ? -16.083 10.034 -5.212 1.00 95.19 90 ASN A N 1
ATOM 716 C CA . ASN A 1 90 ? -16.629 9.462 -3.978 1.00 95.19 90 ASN A CA 1
ATOM 717 C C . ASN A 1 90 ? -15.508 9.070 -3.000 1.00 95.19 90 ASN A C 1
ATOM 719 O O . ASN A 1 90 ? -15.591 9.350 -1.802 1.00 95.19 90 ASN A O 1
ATOM 723 N N . TRP A 1 91 ? -14.420 8.476 -3.497 1.00 95.38 91 TRP A N 1
ATOM 724 C CA . TRP A 1 91 ? -13.238 8.198 -2.671 1.00 95.38 91 TRP A CA 1
ATOM 725 C C . TRP A 1 91 ? -12.535 9.484 -2.221 1.00 95.38 91 TRP A C 1
ATOM 727 O O . TRP A 1 91 ? -12.097 9.576 -1.074 1.00 95.38 91 TRP A O 1
ATOM 737 N N . ILE A 1 92 ? -12.435 10.486 -3.098 1.00 94.56 92 ILE A N 1
ATOM 738 C CA . ILE A 1 92 ? -11.783 11.769 -2.790 1.00 94.56 92 ILE A CA 1
ATOM 739 C C . ILE A 1 92 ? -12.546 12.516 -1.687 1.00 94.56 92 ILE A C 1
ATOM 741 O O . ILE A 1 92 ? -11.936 12.992 -0.727 1.00 94.56 92 ILE A O 1
ATOM 745 N N . GLU A 1 93 ? -13.874 12.582 -1.774 1.00 94.62 93 GLU A N 1
ATOM 746 C CA . GLU A 1 93 ? -14.729 13.237 -0.778 1.00 94.62 93 GLU A CA 1
ATOM 747 C C . GLU A 1 93 ? -14.642 12.575 0.605 1.00 94.62 93 GLU A C 1
ATOM 749 O O . GLU A 1 93 ? -14.731 13.263 1.631 1.00 94.62 93 GLU A O 1
ATOM 754 N N . ASN A 1 94 ? -14.410 11.259 0.638 1.00 95.88 94 ASN A N 1
ATOM 755 C CA . ASN A 1 94 ? -14.257 10.464 1.856 1.00 95.88 94 ASN A CA 1
ATOM 756 C C . ASN A 1 94 ? -12.809 10.377 2.368 1.00 95.88 94 ASN A C 1
ATOM 758 O O . ASN A 1 94 ? -12.562 9.736 3.391 1.00 95.88 94 ASN A O 1
ATOM 762 N N . TRP A 1 95 ? -11.851 11.062 1.735 1.00 95.38 95 TRP A N 1
ATOM 763 C CA . TRP A 1 95 ? -10.470 11.167 2.220 1.00 95.38 95 TRP A CA 1
ATOM 764 C C . TRP A 1 95 ? -10.373 12.114 3.429 1.00 95.38 95 T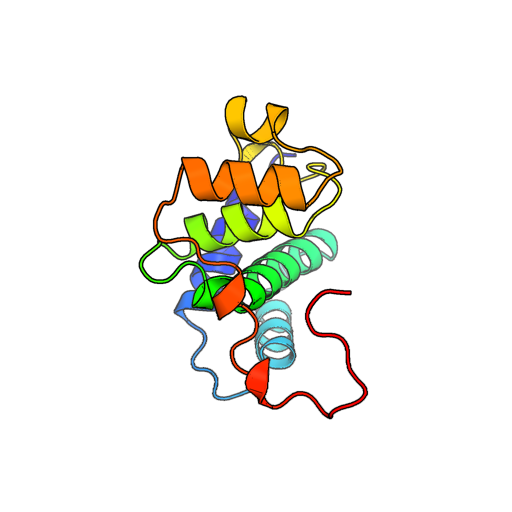RP A C 1
ATOM 766 O O . TRP A 1 95 ? -9.832 13.220 3.361 1.00 95.38 95 TRP A O 1
ATOM 776 N N . LYS A 1 96 ? -10.962 11.708 4.557 1.00 93.38 96 LYS A N 1
ATOM 777 C CA . LYS A 1 96 ? -10.987 12.487 5.800 1.00 93.38 96 LYS A CA 1
ATOM 778 C C . LYS A 1 96 ? -9.734 12.229 6.651 1.00 93.38 96 LYS A C 1
ATOM 780 O O . LYS A 1 96 ? -9.183 11.129 6.605 1.00 93.38 96 LYS A O 1
ATOM 785 N N . PRO A 1 97 ? -9.313 13.190 7.496 1.00 91.50 97 PRO A N 1
ATOM 786 C CA . PRO A 1 97 ? -8.220 12.971 8.448 1.00 91.50 97 PRO A CA 1
ATOM 787 C C . PRO A 1 97 ? -8.477 11.800 9.409 1.00 91.50 97 PRO A C 1
ATOM 789 O O . PRO A 1 97 ? -7.547 11.093 9.793 1.00 91.50 97 PRO A O 1
ATOM 792 N N . SER A 1 98 ? -9.740 11.557 9.775 1.00 93.88 98 SER A N 1
ATOM 793 C CA . SER A 1 98 ? -10.113 10.449 10.653 1.00 93.88 98 SER A CA 1
ATOM 794 C C . SER A 1 98 ? -9.934 9.105 9.953 1.00 93.88 98 SER A C 1
ATOM 796 O O . SER A 1 98 ? -10.607 8.787 8.971 1.00 93.88 98 SER A O 1
ATOM 798 N N . ILE A 1 99 ? -9.047 8.270 10.493 1.00 91.19 99 ILE A N 1
ATOM 799 C CA . ILE A 1 99 ? -8.893 6.889 10.029 1.00 91.19 99 ILE A CA 1
ATOM 800 C C . ILE A 1 99 ? -10.168 6.068 10.259 1.00 91.19 99 ILE A C 1
ATOM 802 O O . ILE A 1 99 ? -10.513 5.238 9.424 1.00 91.19 99 ILE A O 1
ATOM 806 N N . THR A 1 100 ? -10.908 6.335 11.338 1.00 92.50 100 THR A N 1
ATOM 807 C CA . THR A 1 100 ? -12.158 5.633 11.657 1.00 92.50 100 THR A CA 1
ATOM 808 C C . THR A 1 100 ? -13.238 5.908 10.613 1.00 92.50 100 THR A C 1
ATOM 810 O O . THR A 1 100 ? -13.931 4.983 10.200 1.00 92.50 100 THR A O 1
ATOM 813 N N . GLU A 1 101 ? -13.347 7.151 10.130 1.00 95.00 101 GLU A N 1
ATOM 814 C CA . GLU A 1 101 ? -14.287 7.505 9.054 1.00 95.00 101 GLU A CA 1
ATOM 815 C C . GLU A 1 101 ? -13.901 6.821 7.738 1.00 95.00 101 GLU A C 1
ATOM 817 O O . GLU A 1 101 ? -14.754 6.250 7.059 1.00 95.00 101 GLU A O 1
ATOM 822 N N . ARG A 1 102 ? -12.603 6.796 7.411 1.00 95.00 102 ARG A N 1
ATOM 823 C CA . ARG A 1 102 ? -12.093 6.103 6.218 1.00 95.00 102 ARG A CA 1
ATOM 824 C C . ARG A 1 102 ? -12.322 4.593 6.279 1.00 95.00 102 ARG A C 1
ATOM 826 O O . ARG A 1 102 ? -12.730 3.993 5.288 1.00 95.00 102 ARG A O 1
ATOM 833 N N . ILE A 1 103 ? -12.112 3.974 7.438 1.00 93.62 103 ILE A N 1
ATOM 834 C CA . ILE A 1 103 ? -12.422 2.557 7.665 1.00 93.62 103 ILE A CA 1
ATOM 835 C C . ILE A 1 103 ? -13.917 2.299 7.456 1.00 93.62 103 ILE A C 1
ATOM 837 O O . ILE A 1 103 ? -14.265 1.382 6.714 1.00 93.62 103 ILE A O 1
ATOM 841 N N . ALA A 1 104 ? -14.790 3.113 8.058 1.00 94.19 104 ALA A N 1
ATOM 842 C CA . ALA A 1 104 ? -16.239 2.962 7.926 1.00 94.19 104 ALA A CA 1
ATOM 843 C C . ALA A 1 104 ? -16.702 3.096 6.464 1.00 94.19 104 ALA A C 1
ATOM 845 O O . ALA A 1 104 ? -17.536 2.316 6.003 1.00 94.19 104 ALA A O 1
ATOM 846 N N . PHE A 1 105 ? -16.109 4.025 5.708 1.00 96.00 105 PHE A N 1
ATOM 847 C CA . PHE A 1 105 ? -16.349 4.159 4.273 1.00 96.00 105 PHE A CA 1
ATOM 848 C C . PHE A 1 105 ? -15.975 2.882 3.508 1.00 96.00 105 PHE A C 1
ATOM 850 O O . PHE A 1 105 ? -16.806 2.345 2.775 1.00 96.00 105 PHE A O 1
ATOM 857 N N . VAL A 1 106 ? -14.780 2.326 3.733 1.00 95.00 106 VAL A N 1
ATOM 858 C CA . VAL A 1 106 ? -14.357 1.071 3.083 1.00 95.00 106 VAL A CA 1
ATOM 859 C C . VAL A 1 106 ? -15.282 -0.089 3.460 1.00 95.00 106 VAL A C 1
ATOM 861 O O . VAL A 1 106 ? -15.649 -0.866 2.585 1.00 95.00 106 VAL A O 1
ATOM 864 N N . GLN A 1 107 ? -15.720 -0.188 4.719 1.00 93.62 107 GLN A N 1
ATOM 865 C CA . GLN A 1 107 ? -16.672 -1.218 5.164 1.00 93.62 107 GLN A CA 1
ATOM 866 C C . GLN A 1 107 ? -18.048 -1.093 4.495 1.00 93.62 107 GLN A C 1
ATOM 868 O O . GLN A 1 107 ? -18.709 -2.106 4.273 1.00 93.62 107 GLN A O 1
ATOM 873 N N . SER A 1 108 ? -18.474 0.126 4.143 1.00 94.06 108 SER A N 1
ATOM 874 C CA . SER A 1 108 ? -19.735 0.348 3.423 1.00 94.06 108 SER A CA 1
ATOM 875 C C . SER A 1 108 ? -19.704 -0.166 1.976 1.00 94.06 108 SER A C 1
ATOM 877 O O . SER A 1 108 ? -20.748 -0.518 1.432 1.00 94.06 108 SER A O 1
ATOM 879 N N . ILE A 1 109 ? -18.511 -0.246 1.374 1.00 92.75 109 ILE A N 1
ATOM 880 C CA . ILE A 1 109 ? -18.296 -0.714 -0.005 1.00 92.75 109 ILE A CA 1
ATOM 881 C C . ILE A 1 109 ? -17.903 -2.198 -0.023 1.00 92.75 109 ILE A C 1
ATOM 883 O O . ILE A 1 109 ? -18.371 -2.965 -0.864 1.00 92.75 109 ILE A O 1
ATOM 887 N N . HIS A 1 110 ? -17.071 -2.624 0.929 1.00 90.19 110 HIS A N 1
ATOM 888 C CA . HIS A 1 110 ? -16.521 -3.973 1.026 1.00 90.19 110 HIS A CA 1
ATOM 889 C C . HIS A 1 110 ? -16.957 -4.636 2.336 1.00 90.19 110 HIS A C 1
ATOM 891 O O . HIS A 1 110 ? -16.258 -4.571 3.345 1.00 90.19 110 HIS A O 1
ATOM 897 N N . LEU A 1 111 ? -18.086 -5.350 2.304 1.00 83.12 111 LEU A N 1
ATOM 898 C CA . LEU A 1 111 ? -18.661 -6.044 3.472 1.00 83.12 111 LEU A CA 1
ATOM 899 C C . LEU A 1 111 ? -17.711 -7.054 4.140 1.00 83.12 111 LEU A C 1
ATOM 901 O O . LEU A 1 111 ? -17.827 -7.315 5.333 1.00 83.12 111 LEU A O 1
ATOM 905 N N . ASN A 1 112 ? -16.766 -7.613 3.381 1.00 83.69 112 ASN A N 1
ATOM 906 C CA . ASN A 1 112 ? -15.787 -8.575 3.892 1.00 83.69 112 ASN A CA 1
ATOM 907 C C . ASN A 1 112 ? -14.562 -7.908 4.540 1.00 83.69 112 ASN A C 1
ATOM 909 O O . ASN A 1 112 ? -13.705 -8.616 5.070 1.00 83.69 112 ASN A O 1
ATOM 913 N N . PHE A 1 113 ? -14.454 -6.574 4.505 1.00 87.75 113 PHE A N 1
ATOM 914 C CA . PHE A 1 113 ? -13.345 -5.866 5.130 1.00 87.75 113 PHE A CA 1
ATOM 915 C C . PHE A 1 113 ? -13.464 -5.907 6.656 1.00 87.75 113 PHE A C 1
ATOM 917 O O . PHE A 1 113 ? -14.334 -5.270 7.257 1.00 87.75 113 PHE A O 1
ATOM 924 N N . ASN A 1 114 ? -12.548 -6.636 7.295 1.00 85.31 114 ASN A N 1
ATOM 925 C CA . ASN A 1 114 ? -12.508 -6.771 8.745 1.00 85.31 114 ASN A CA 1
ATOM 926 C C . ASN A 1 114 ? -11.171 -6.281 9.315 1.00 85.31 114 ASN A C 1
ATOM 928 O O . ASN A 1 114 ? -10.166 -6.982 9.290 1.00 85.31 114 ASN A O 1
ATOM 932 N N . VAL A 1 115 ? -11.184 -5.093 9.919 1.00 84.50 115 VAL A N 1
ATOM 933 C CA . VAL A 1 115 ? -10.006 -4.472 10.552 1.00 84.50 115 VAL A CA 1
ATOM 934 C C . VAL A 1 115 ? -9.373 -5.359 11.629 1.00 84.50 115 VAL A C 1
ATOM 936 O O . VAL A 1 115 ? -8.158 -5.328 11.817 1.00 84.50 115 VAL A O 1
ATOM 939 N N . THR A 1 116 ? -10.158 -6.193 12.316 1.00 83.38 116 THR A N 1
ATOM 940 C CA . THR A 1 116 ? -9.635 -7.054 13.391 1.00 83.38 116 THR A CA 1
ATOM 941 C C . THR A 1 116 ? -8.695 -8.149 12.882 1.00 83.38 116 THR A C 1
ATOM 943 O O . THR A 1 116 ? -7.893 -8.662 13.657 1.00 83.38 116 THR A O 1
ATOM 946 N N . THR A 1 117 ? -8.715 -8.472 11.583 1.00 85.06 117 THR A N 1
ATOM 947 C CA . THR A 1 117 ? -7.811 -9.471 10.985 1.00 85.06 117 THR A CA 1
ATOM 948 C C . THR A 1 117 ? -6.497 -8.872 10.472 1.00 85.06 117 THR A C 1
ATOM 950 O O . THR A 1 117 ? -5.612 -9.614 10.039 1.00 85.06 117 THR A O 1
ATOM 953 N N . ILE A 1 118 ? -6.328 -7.544 10.549 1.00 85.88 118 ILE A N 1
ATOM 954 C CA . ILE A 1 118 ? -5.054 -6.870 10.243 1.00 85.88 118 ILE A CA 1
ATOM 955 C C . ILE A 1 118 ? -3.975 -7.310 11.244 1.00 85.88 118 ILE A C 1
ATOM 957 O O . ILE A 1 118 ? -2.825 -7.528 10.871 1.00 85.88 118 ILE A O 1
ATOM 961 N N . PHE A 1 119 ? -4.355 -7.488 12.513 1.00 83.00 119 PHE A N 1
ATOM 962 C CA . PHE A 1 119 ? -3.460 -7.900 13.593 1.00 83.00 119 PHE A CA 1
ATOM 963 C C . PHE A 1 119 ? -3.917 -9.249 14.173 1.00 83.00 119 PHE A C 1
ATOM 965 O O . PHE A 1 119 ? -4.598 -9.290 15.194 1.00 83.00 119 PHE A O 1
ATOM 972 N N . PRO A 1 120 ? -3.544 -10.385 13.559 1.00 80.25 120 PRO A N 1
ATOM 973 C CA . PRO A 1 120 ? -4.037 -11.701 13.978 1.00 80.25 120 PRO A CA 1
ATOM 974 C C . PRO A 1 120 ? -3.560 -12.130 15.377 1.00 80.25 120 PRO A C 1
ATOM 976 O O . PRO A 1 120 ? -4.137 -13.032 15.973 1.00 80.25 120 PRO A O 1
ATOM 979 N N . LEU A 1 121 ? -2.522 -11.483 15.915 1.00 84.06 121 LEU A N 1
ATOM 980 C CA . LEU A 1 121 ? -1.897 -11.820 17.198 1.00 84.06 121 LEU A CA 1
ATOM 981 C C . LEU A 1 121 ? -2.355 -10.920 18.356 1.00 84.06 121 LEU A C 1
ATOM 983 O O . LEU A 1 121 ? -1.667 -10.838 19.369 1.00 84.06 121 LEU A O 1
ATOM 987 N N . LEU A 1 122 ? -3.508 -10.247 18.242 1.00 83.94 122 LEU A N 1
ATOM 988 C CA . LEU A 1 122 ? -4.041 -9.413 19.333 1.00 83.94 122 LEU A CA 1
ATOM 989 C C . LEU A 1 122 ? -4.244 -10.200 20.639 1.00 83.94 122 LEU A C 1
ATOM 991 O O . LEU A 1 122 ? -4.071 -9.648 21.721 1.00 83.94 122 LEU A O 1
ATOM 995 N N . ASN A 1 123 ? -4.553 -11.495 20.547 1.00 84.12 123 ASN A N 1
ATOM 996 C CA . ASN A 1 123 ? -4.720 -12.361 21.718 1.00 84.12 123 ASN A CA 1
ATOM 997 C C . ASN A 1 123 ? -3.391 -12.769 22.377 1.00 84.12 123 ASN A C 1
ATOM 999 O O . ASN A 1 123 ? -3.398 -13.217 23.518 1.00 84.12 123 ASN A O 1
ATOM 1003 N N . GLU A 1 124 ? -2.264 -12.589 21.685 1.00 88.75 124 GLU A N 1
ATOM 1004 C CA . GLU A 1 124 ? -0.917 -12.906 22.184 1.00 88.75 124 GLU A CA 1
ATOM 1005 C C . GLU A 1 124 ? -0.228 -11.679 22.803 1.00 88.75 124 GLU A C 1
ATOM 1007 O O . GLU A 1 124 ? 0.957 -11.711 23.144 1.00 88.75 124 GLU A O 1
ATOM 1012 N N . LEU A 1 125 ? -0.954 -10.564 22.938 1.00 87.56 125 LEU A N 1
ATOM 1013 C CA . LEU A 1 125 ? -0.431 -9.368 23.577 1.00 87.56 125 LEU A CA 1
ATOM 1014 C C . LEU A 1 125 ? -0.151 -9.627 25.062 1.00 87.56 125 LEU A C 1
ATOM 1016 O O . LEU A 1 125 ? -0.973 -10.161 25.808 1.00 87.56 125 LEU A O 1
ATOM 1020 N N . SER A 1 126 ? 1.025 -9.191 25.514 1.00 91.00 126 SER A N 1
ATOM 1021 C CA . SER A 1 126 ? 1.375 -9.166 26.934 1.00 91.00 126 SER A CA 1
ATOM 1022 C C . SER A 1 126 ? 0.336 -8.374 27.733 1.00 91.00 126 SER A C 1
ATOM 1024 O O . SER A 1 126 ? -0.135 -7.337 27.279 1.00 91.00 126 SER A O 1
ATOM 1026 N N . LYS A 1 127 ? 0.061 -8.792 28.978 1.00 86.94 127 LYS A N 1
ATOM 1027 C CA . LYS A 1 127 ? -0.978 -8.210 29.860 1.00 86.94 127 LYS A CA 1
ATOM 1028 C C . LYS A 1 127 ? -0.925 -6.683 30.053 1.00 86.94 127 LYS A C 1
ATOM 1030 O O . LYS A 1 127 ? -1.907 -6.110 30.503 1.00 86.94 127 LYS A O 1
ATOM 1035 N N . GLY A 1 128 ? 0.213 -6.042 29.783 1.00 88.50 128 GLY A N 1
ATOM 1036 C CA . GLY A 1 128 ? 0.397 -4.592 29.904 1.00 88.50 128 GLY A CA 1
ATOM 1037 C C . GLY A 1 128 ? 0.173 -3.793 28.615 1.00 88.50 128 GLY A C 1
ATOM 1038 O O . GLY A 1 128 ? 0.353 -2.581 28.646 1.00 88.50 128 GLY A O 1
ATOM 1039 N N . ILE A 1 129 ? -0.160 -4.440 27.493 1.00 85.62 129 ILE A N 1
ATOM 1040 C CA . ILE A 1 129 ? -0.402 -3.769 26.210 1.00 85.62 129 ILE A CA 1
ATOM 1041 C C . ILE A 1 129 ? -1.909 -3.645 25.993 1.00 85.62 129 ILE A C 1
ATOM 1043 O O . ILE A 1 129 ? -2.621 -4.648 25.968 1.00 85.62 129 ILE A O 1
ATOM 1047 N N . ASP A 1 130 ? -2.386 -2.414 25.815 1.00 81.38 130 ASP A N 1
ATOM 1048 C CA . ASP A 1 130 ? -3.771 -2.155 25.435 1.00 81.38 130 ASP A CA 1
ATOM 1049 C C . ASP A 1 130 ? -3.964 -2.394 23.929 1.00 81.38 130 ASP A C 1
ATOM 1051 O O . ASP A 1 130 ? -3.329 -1.758 23.089 1.00 81.38 130 ASP A O 1
ATOM 1055 N N . ALA A 1 131 ? -4.850 -3.331 23.596 1.00 75.00 131 ALA A N 1
ATOM 1056 C CA . ALA A 1 131 ? -5.215 -3.692 22.229 1.00 75.00 131 ALA A CA 1
ATOM 1057 C C . ALA A 1 131 ? -6.129 -2.660 21.537 1.00 75.00 131 ALA A C 1
ATOM 1059 O O . ALA A 1 131 ? -6.379 -2.782 20.337 1.00 75.00 131 ALA A O 1
ATOM 1060 N N . LYS A 1 132 ? -6.688 -1.706 22.294 1.00 70.50 132 LYS A N 1
ATOM 1061 C CA . LYS A 1 132 ? -7.688 -0.724 21.841 1.00 70.50 132 LYS A CA 1
ATOM 1062 C C . LYS A 1 132 ? -7.239 0.733 22.019 1.00 70.50 132 LYS A C 1
ATOM 1064 O O . LYS A 1 132 ? -8.075 1.620 21.842 1.00 70.50 132 LYS A O 1
ATOM 1069 N N . ALA A 1 133 ? -5.983 0.952 22.413 1.00 57.44 133 ALA A N 1
ATOM 1070 C CA . ALA A 1 133 ? -5.410 2.280 22.625 1.00 57.44 133 ALA A CA 1
ATOM 1071 C C . ALA A 1 133 ? -5.324 3.113 21.340 1.00 57.44 133 ALA A C 1
ATOM 1073 O O . ALA A 1 133 ? -5.138 2.523 20.250 1.00 57.44 133 ALA A O 1
#

Radius of gyration: 15.97 Å; chains: 1; bounding box: 39×31×45 Å

pLDDT: mean 91.95, std 7.29, range [53.84, 98.5]

Foldseek 3Di:
DPCQVVLLVLLLVLLVPDPPPDDPVVSLVVVCVVVVPADPVSSVSNSLLNVLLLLFCQQVPPDRSSVSSVLSCLLPDLDCPPNVVVDDPVSVVQSDNDSVSSLVVVCVVRVSRDPCRSCVCLVVDDPPDDSPD

Secondary structure (DSSP, 8-state):
-TTHHHHHHHHHHHHHH--SSS-HHHHHHHHHHH-TT--HHHHHHHHHHHHHHHHHGGGSTTS-HHHHHHHHHHHH-S--TTTGGGS-HHHHHT--S-HHHHHHHHHHH-TT--GGGSSTTGGG--TTS-TT-

Sequence (133 aa):
MKYAHQYLSTATNLIVAYDGTMPLSNYLKQYFAAHKKYGGKDRKHISHFCFVYYRLSSALNGLAVDETIKIGVFICNDTIEDITGLFDDNWIENWKPSITERIAFVQSIHLNFNVTTIFPLLNELSKGIDAKA